Protein AF-A0A1I0A2R8-F1 (afdb_monomer_lite)

pLDDT: mean 70.9, std 21.72, range [26.8, 97.31]

Radius of gyration: 20.05 Å; chains: 1; bounding box: 55×24×48 Å

Structure (mmCIF, N/CA/C/O backbone):
data_AF-A0A1I0A2R8-F1
#
_entry.id   AF-A0A1I0A2R8-F1
#
loop_
_atom_site.group_PDB
_atom_site.id
_atom_site.type_symbol
_atom_site.label_atom_id
_atom_site.label_alt_id
_atom_site.label_comp_id
_atom_site.label_asym_id
_atom_site.label_entity_id
_atom_site.label_seq_id
_atom_site.pdbx_PDB_ins_code
_atom_site.Cartn_x
_atom_site.Cartn_y
_atom_site.Cartn_z
_atom_site.occupancy
_atom_site.B_iso_or_equiv
_atom_site.auth_seq_id
_atom_site.auth_comp_id
_atom_site.auth_asym_id
_atom_site.auth_atom_id
_atom_site.pdbx_PDB_model_num
ATOM 1 N N . MET A 1 1 ? 25.900 6.651 10.071 1.00 37.53 1 MET A N 1
ATOM 2 C CA . MET A 1 1 ? 26.468 6.496 8.715 1.00 37.53 1 MET A CA 1
ATOM 3 C C . MET A 1 1 ? 25.440 5.752 7.884 1.00 37.53 1 MET A C 1
ATOM 5 O O . MET A 1 1 ? 25.282 4.560 8.088 1.00 37.53 1 MET A O 1
ATOM 9 N N . PHE A 1 2 ? 24.683 6.444 7.036 1.00 45.44 2 PHE A N 1
ATOM 10 C CA . PHE A 1 2 ? 23.745 5.815 6.102 1.00 45.44 2 PHE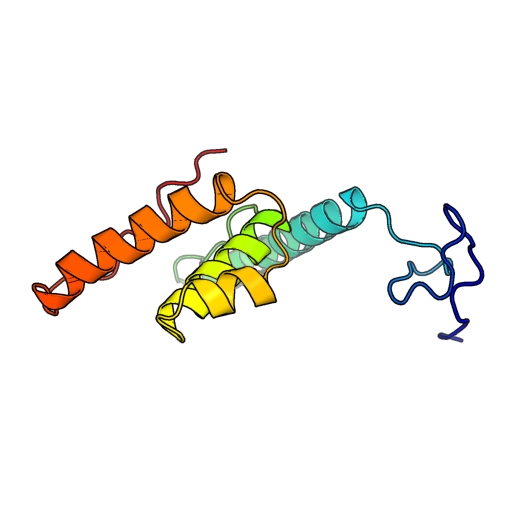 A CA 1
ATOM 11 C C . PHE A 1 2 ? 24.201 6.190 4.694 1.00 45.44 2 PHE A C 1
ATOM 13 O O . PHE A 1 2 ? 24.382 7.378 4.440 1.00 45.44 2 PHE A O 1
ATOM 20 N N . GLY A 1 3 ? 24.415 5.214 3.809 1.00 48.75 3 GLY A N 1
ATOM 21 C CA . GLY A 1 3 ? 24.663 5.496 2.389 1.00 48.75 3 GLY A CA 1
ATOM 22 C C . GLY A 1 3 ? 25.872 4.808 1.759 1.00 48.75 3 GLY A C 1
ATOM 23 O O . GLY A 1 3 ? 26.606 5.454 1.020 1.00 48.75 3 GLY A O 1
ATOM 24 N N . GLY A 1 4 ? 26.085 3.515 2.017 1.00 59.75 4 GLY A N 1
ATOM 25 C CA . GLY A 1 4 ? 26.832 2.690 1.063 1.00 59.75 4 GLY A CA 1
ATOM 26 C C . GLY A 1 4 ? 25.915 2.324 -0.107 1.00 59.75 4 GLY A C 1
ATOM 27 O O . GLY A 1 4 ? 24.750 1.990 0.108 1.00 59.75 4 GLY A O 1
ATOM 28 N N . LEU A 1 5 ? 26.401 2.415 -1.346 1.00 64.94 5 LEU A N 1
ATOM 29 C CA . LEU A 1 5 ? 25.707 1.807 -2.484 1.00 64.94 5 LEU A CA 1
ATOM 30 C C . LEU A 1 5 ? 25.675 0.284 -2.285 1.00 64.94 5 LEU A C 1
ATOM 32 O O . LEU A 1 5 ? 26.593 -0.286 -1.704 1.00 64.94 5 LEU A O 1
ATOM 36 N N . ASN A 1 6 ? 24.613 -0.377 -2.745 1.00 74.75 6 ASN A N 1
ATOM 37 C CA . ASN A 1 6 ? 24.512 -1.827 -2.648 1.00 74.75 6 ASN A CA 1
ATOM 38 C C . ASN A 1 6 ? 25.568 -2.445 -3.568 1.00 74.75 6 ASN A C 1
ATOM 40 O O . ASN A 1 6 ? 25.503 -2.275 -4.786 1.00 74.75 6 ASN A O 1
ATOM 44 N N . GLU A 1 7 ? 26.518 -3.170 -2.985 1.00 80.69 7 GLU A N 1
ATOM 45 C CA . GLU A 1 7 ? 27.594 -3.849 -3.718 1.00 80.69 7 GLU A CA 1
ATOM 46 C C . GLU A 1 7 ? 27.200 -5.263 -4.175 1.00 80.69 7 GLU A C 1
ATOM 48 O O . GLU A 1 7 ? 28.009 -5.974 -4.770 1.00 80.69 7 GLU A O 1
ATOM 53 N N . GLN A 1 8 ? 25.970 -5.713 -3.893 1.00 84.88 8 GLN A N 1
ATOM 54 C CA . GLN A 1 8 ? 25.555 -7.062 -4.258 1.00 84.88 8 GLN A CA 1
ATOM 55 C C . GLN A 1 8 ? 25.364 -7.172 -5.769 1.00 84.88 8 GLN A C 1
ATOM 57 O O . GLN A 1 8 ? 24.762 -6.312 -6.414 1.00 84.88 8 GLN A O 1
ATOM 62 N N . ILE A 1 9 ? 25.845 -8.291 -6.305 1.00 85.19 9 ILE A N 1
ATOM 63 C CA . ILE A 1 9 ? 25.583 -8.720 -7.671 1.00 85.19 9 ILE A CA 1
ATOM 64 C C . ILE A 1 9 ? 24.661 -9.931 -7.582 1.00 85.19 9 ILE A C 1
ATOM 66 O O . ILE A 1 9 ? 25.039 -10.957 -7.016 1.00 85.19 9 ILE A O 1
ATOM 70 N N . ILE A 1 10 ? 23.447 -9.805 -8.108 1.00 84.19 10 ILE A N 1
ATOM 71 C CA . ILE A 1 10 ? 22.451 -10.881 -8.145 1.00 84.19 10 ILE A CA 1
ATOM 72 C C . ILE A 1 10 ? 22.095 -11.094 -9.611 1.00 84.19 10 ILE A C 1
ATOM 74 O O . ILE A 1 10 ? 21.686 -10.150 -10.282 1.00 84.19 10 ILE A O 1
ATOM 78 N N . ASP A 1 11 ? 22.309 -12.305 -10.124 1.00 84.75 11 ASP A N 1
ATOM 79 C CA . ASP A 1 11 ? 22.061 -12.669 -11.529 1.00 84.75 11 ASP A CA 1
ATOM 80 C C . ASP A 1 11 ? 22.717 -11.715 -12.550 1.00 84.75 11 ASP A C 1
ATOM 82 O O . ASP A 1 11 ? 22.161 -11.407 -13.602 1.00 84.75 11 ASP A O 1
ATOM 86 N N . GLY A 1 12 ? 23.910 -11.202 -12.226 1.00 86.69 12 GLY A N 1
ATOM 87 C CA . GLY A 1 12 ? 24.647 -10.249 -13.065 1.00 86.69 12 GLY A CA 1
ATOM 88 C C . GLY A 1 12 ? 24.142 -8.801 -13.002 1.00 86.69 12 GLY A C 1
ATOM 89 O O . GLY A 1 12 ? 24.722 -7.936 -13.655 1.00 86.69 12 GLY A O 1
ATOM 90 N N . MET A 1 13 ? 23.107 -8.512 -12.207 1.00 85.31 13 MET A N 1
ATOM 91 C CA . MET A 1 13 ? 22.610 -7.158 -11.949 1.00 85.31 13 MET A CA 1
ATOM 92 C C . MET A 1 13 ? 23.247 -6.575 -10.683 1.00 85.31 13 MET A C 1
ATOM 94 O O . MET A 1 13 ? 23.387 -7.274 -9.680 1.00 85.31 13 MET A O 1
ATOM 98 N N . SER A 1 14 ? 23.615 -5.293 -10.725 1.00 88.06 14 SER A N 1
ATOM 99 C CA . SER A 1 14 ? 24.218 -4.533 -9.621 1.00 88.06 14 SER A CA 1
ATOM 100 C C . SER A 1 14 ? 23.603 -3.132 -9.519 1.00 88.06 14 SER A C 1
ATOM 102 O O . SER A 1 14 ? 22.833 -2.718 -10.388 1.00 88.06 14 SER A O 1
ATOM 104 N N . GLY A 1 15 ? 23.918 -2.391 -8.451 1.00 84.62 15 GLY A N 1
ATOM 105 C CA . GLY A 1 15 ? 23.412 -1.024 -8.264 1.00 84.62 15 GLY A CA 1
ATOM 106 C C . GLY A 1 15 ? 21.971 -0.967 -7.751 1.00 84.62 15 GLY A C 1
ATOM 107 O O . GLY A 1 15 ? 21.207 -0.074 -8.120 1.00 84.62 15 GLY A O 1
ATOM 108 N N . PHE A 1 16 ? 21.577 -1.924 -6.906 1.00 86.19 16 PHE A N 1
ATOM 109 C CA . PHE A 1 16 ? 20.235 -1.967 -6.332 1.00 86.19 16 PHE A CA 1
ATOM 110 C C . PHE A 1 16 ? 19.938 -0.719 -5.484 1.00 86.19 16 PHE A C 1
ATOM 112 O O . PHE A 1 16 ? 20.671 -0.378 -4.552 1.00 86.19 16 PHE A O 1
ATOM 119 N N . VAL A 1 17 ? 18.819 -0.061 -5.801 1.00 86.44 17 VAL A N 1
ATOM 120 C CA . VAL A 1 17 ? 18.367 1.173 -5.135 1.00 86.44 17 VAL A CA 1
ATOM 121 C C . VAL A 1 17 ? 17.787 0.883 -3.750 1.00 86.44 17 VAL A C 1
A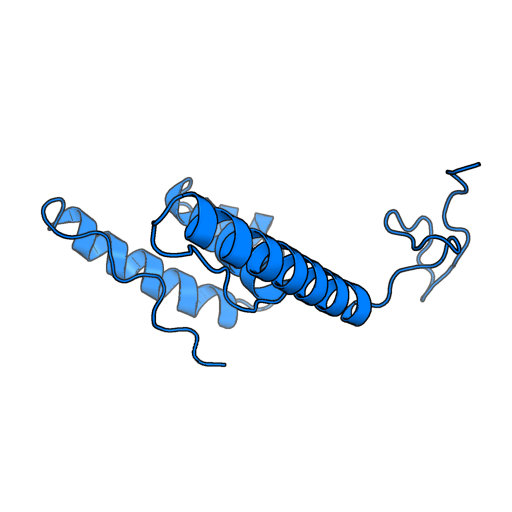TOM 123 O O . VAL A 1 17 ? 18.067 1.600 -2.793 1.00 86.44 17 VAL A O 1
ATOM 126 N N . PHE A 1 18 ? 16.979 -0.172 -3.629 1.00 85.75 18 PHE A N 1
ATOM 127 C CA . PHE A 1 18 ? 16.336 -0.534 -2.368 1.00 85.75 18 PHE A CA 1
ATOM 128 C C . PHE A 1 18 ? 17.230 -1.460 -1.550 1.00 85.75 18 PHE A C 1
ATOM 130 O O . PHE A 1 18 ? 17.677 -2.496 -2.042 1.00 85.75 18 PHE A O 1
ATOM 137 N N . GLN A 1 19 ? 17.453 -1.095 -0.288 1.00 86.50 19 GLN A N 1
ATOM 138 C CA . GLN A 1 19 ? 18.325 -1.815 0.634 1.00 86.50 19 GLN A CA 1
ATOM 139 C C . GLN A 1 19 ? 17.710 -1.862 2.034 1.00 86.50 19 GLN A C 1
ATOM 141 O O . GLN A 1 19 ? 17.022 -0.934 2.457 1.00 86.50 19 GLN A O 1
ATOM 146 N N . ASN A 1 20 ? 17.988 -2.938 2.763 1.00 84.19 20 ASN A N 1
ATOM 147 C CA . ASN A 1 20 ? 17.747 -3.022 4.199 1.00 84.19 20 ASN A CA 1
ATOM 148 C C . ASN A 1 20 ? 18.840 -2.279 4.984 1.00 84.19 20 ASN A C 1
ATOM 150 O O . ASN A 1 20 ? 19.865 -1.898 4.424 1.00 84.19 20 ASN A O 1
ATOM 154 N N . ALA A 1 21 ? 18.660 -2.149 6.303 1.00 82.69 21 ALA A N 1
ATOM 155 C CA . ALA A 1 21 ? 19.656 -1.551 7.201 1.00 82.69 21 ALA A CA 1
ATOM 156 C C . ALA A 1 21 ? 21.050 -2.207 7.096 1.00 82.69 21 ALA A C 1
ATOM 158 O O . ALA A 1 21 ? 22.058 -1.530 7.269 1.00 82.69 21 ALA A O 1
ATOM 159 N N . ASP A 1 22 ? 21.102 -3.493 6.737 1.00 83.38 22 ASP A N 1
ATOM 160 C CA . ASP A 1 22 ? 22.344 -4.249 6.530 1.00 83.38 22 ASP A CA 1
ATOM 161 C C . ASP A 1 22 ? 22.989 -4.021 5.145 1.00 83.38 22 ASP A C 1
ATOM 163 O O . ASP A 1 22 ? 23.909 -4.743 4.766 1.00 83.38 22 ASP A O 1
ATOM 167 N N . GLY A 1 23 ? 22.464 -3.097 4.331 1.00 82.50 23 GLY A N 1
ATOM 168 C CA . GLY A 1 23 ? 22.959 -2.808 2.979 1.00 82.50 23 GLY A CA 1
ATOM 169 C C . GLY A 1 23 ? 22.619 -3.872 1.928 1.00 82.50 23 GLY A C 1
ATOM 170 O O . GLY A 1 23 ? 23.139 -3.827 0.817 1.00 82.50 23 GLY A O 1
ATOM 171 N N . ARG A 1 24 ? 21.752 -4.842 2.250 1.00 84.75 24 ARG A N 1
ATOM 172 C CA . ARG A 1 24 ? 21.345 -5.943 1.353 1.00 84.75 24 ARG A CA 1
ATOM 173 C C . ARG A 1 24 ? 20.014 -5.679 0.660 1.00 84.75 24 ARG A C 1
ATOM 175 O O . ARG A 1 24 ? 19.169 -4.974 1.209 1.00 84.75 24 ARG A O 1
ATOM 182 N N . VAL A 1 25 ? 19.793 -6.317 -0.488 1.00 86.38 25 VAL A N 1
ATOM 183 C CA . VAL A 1 25 ? 18.516 -6.267 -1.208 1.00 86.38 25 VAL A CA 1
ATOM 184 C C . VAL A 1 25 ? 17.391 -6.823 -0.318 1.00 86.38 25 VAL A C 1
ATOM 186 O O . VAL A 1 25 ? 17.527 -7.919 0.238 1.00 86.38 25 VAL A O 1
ATOM 189 N N . PRO A 1 26 ? 16.282 -6.082 -0.142 1.00 84.50 26 PRO A N 1
ATOM 190 C CA . PRO A 1 26 ? 15.165 -6.521 0.676 1.00 84.50 26 PRO A CA 1
ATOM 191 C C . PRO A 1 26 ? 14.463 -7.734 0.071 1.00 84.50 26 PRO A C 1
ATOM 193 O O . PRO A 1 26 ? 14.166 -7.783 -1.121 1.00 84.50 26 PRO A O 1
ATOM 196 N N . ASN A 1 27 ? 14.109 -8.691 0.928 1.00 85.62 27 ASN A N 1
ATOM 197 C CA . ASN A 1 27 ? 13.203 -9.767 0.555 1.00 85.62 27 ASN A CA 1
ATOM 198 C C . ASN A 1 27 ? 11.777 -9.193 0.334 1.00 85.62 27 ASN A C 1
ATOM 200 O O . ASN A 1 27 ? 11.263 -8.513 1.229 1.00 85.62 27 ASN A O 1
ATOM 204 N N . PRO A 1 28 ? 11.089 -9.504 -0.784 1.00 80.44 28 PRO A N 1
ATOM 205 C CA . PRO A 1 28 ? 9.699 -9.100 -1.023 1.00 80.44 28 PRO A CA 1
ATOM 206 C C . PRO A 1 28 ? 8.721 -9.420 0.121 1.00 80.44 28 PRO A C 1
ATOM 208 O O . PRO A 1 28 ? 7.829 -8.625 0.419 1.00 80.44 28 PRO A O 1
ATOM 211 N N . GLN A 1 29 ? 8.889 -10.550 0.816 1.00 85.06 29 GLN A N 1
ATOM 212 C CA . GLN A 1 29 ? 8.042 -10.903 1.962 1.00 85.06 29 GLN A CA 1
ATOM 213 C C . GLN A 1 29 ? 8.225 -9.943 3.144 1.00 85.06 29 GLN A C 1
ATOM 215 O O . GLN A 1 29 ? 7.287 -9.727 3.914 1.00 85.06 29 GLN A O 1
ATOM 220 N N . THR A 1 30 ? 9.405 -9.331 3.279 1.00 87.69 30 THR A N 1
ATOM 221 C CA . THR A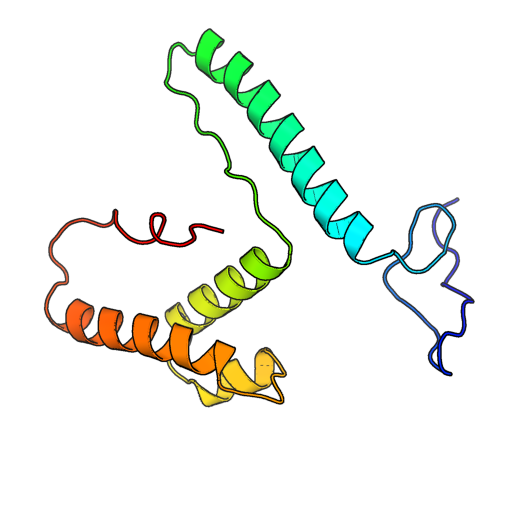 1 30 ? 9.660 -8.300 4.291 1.00 87.69 30 THR A CA 1
ATOM 222 C C . THR A 1 30 ? 8.808 -7.066 4.034 1.00 87.69 30 THR A C 1
ATOM 224 O O . THR A 1 30 ? 8.266 -6.515 4.984 1.00 87.69 30 THR A O 1
ATOM 227 N N . VAL A 1 31 ? 8.596 -6.681 2.772 1.00 87.00 31 VAL A N 1
ATOM 228 C CA . VAL A 1 31 ? 7.747 -5.531 2.421 1.00 87.00 31 VAL A CA 1
ATOM 229 C C . VAL A 1 31 ? 6.309 -5.754 2.891 1.00 87.00 31 VAL A C 1
ATOM 231 O O . VAL A 1 31 ? 5.764 -4.921 3.609 1.00 87.00 31 VAL A O 1
ATOM 234 N N . ASN A 1 32 ? 5.715 -6.910 2.581 1.00 89.19 32 ASN A N 1
ATOM 235 C CA . ASN A 1 32 ? 4.348 -7.225 3.017 1.00 89.19 32 ASN A CA 1
ATOM 236 C C . ASN A 1 32 ? 4.228 -7.333 4.545 1.00 89.19 32 ASN A C 1
ATOM 238 O O . ASN A 1 32 ? 3.239 -6.890 5.125 1.00 89.19 32 ASN A O 1
ATOM 242 N N . ARG A 1 33 ? 5.251 -7.870 5.218 1.00 90.81 33 ARG A N 1
ATOM 243 C CA . ARG A 1 33 ? 5.296 -7.906 6.687 1.00 90.81 33 ARG A CA 1
ATOM 244 C C . ARG A 1 33 ? 5.350 -6.501 7.285 1.00 90.81 33 ARG A C 1
ATOM 246 O O . ARG A 1 33 ? 4.692 -6.250 8.289 1.00 90.81 33 ARG A O 1
ATOM 253 N N . THR A 1 34 ? 6.121 -5.601 6.682 1.00 91.88 34 THR A N 1
ATOM 254 C CA . THR A 1 34 ? 6.198 -4.200 7.104 1.00 91.88 34 THR A CA 1
ATOM 255 C C . THR A 1 34 ? 4.863 -3.491 6.900 1.00 91.88 34 THR A C 1
ATOM 257 O O . THR A 1 34 ? 4.408 -2.833 7.827 1.00 91.88 34 THR A O 1
ATOM 260 N N . ILE A 1 35 ? 4.191 -3.687 5.758 1.00 92.06 35 ILE A N 1
ATOM 261 C CA . ILE A 1 35 ? 2.839 -3.147 5.517 1.00 92.06 35 ILE A CA 1
ATOM 262 C C . ILE A 1 35 ? 1.876 -3.610 6.614 1.00 92.06 35 ILE A C 1
ATOM 264 O O . ILE A 1 35 ? 1.219 -2.782 7.236 1.00 92.06 35 ILE A O 1
ATOM 268 N N . LYS A 1 36 ? 1.850 -4.915 6.912 1.00 93.00 36 LYS A N 1
ATOM 269 C CA . LYS A 1 36 ? 0.997 -5.466 7.972 1.00 93.00 36 LYS A CA 1
ATOM 270 C C . LYS A 1 36 ? 1.272 -4.819 9.333 1.00 93.00 36 LYS A C 1
ATOM 272 O O . LYS A 1 36 ? 0.336 -4.414 10.007 1.00 93.00 36 LYS A O 1
ATOM 277 N N . ARG A 1 37 ? 2.547 -4.665 9.705 1.00 95.12 37 ARG A N 1
ATOM 278 C CA . ARG A 1 37 ? 2.934 -3.994 10.959 1.00 95.12 37 ARG A CA 1
ATOM 279 C C . ARG A 1 37 ? 2.456 -2.546 11.012 1.00 95.12 37 ARG A C 1
ATOM 281 O O . ARG A 1 37 ? 1.949 -2.127 12.039 1.00 95.12 37 ARG A O 1
ATOM 288 N N . ILE A 1 38 ? 2.593 -1.799 9.915 1.00 95.38 38 ILE A N 1
ATOM 289 C CA . ILE A 1 38 ? 2.121 -0.409 9.832 1.00 95.38 38 ILE A CA 1
ATOM 290 C C . ILE A 1 38 ? 0.605 -0.345 10.049 1.00 95.38 38 ILE A C 1
ATOM 292 O O . ILE A 1 38 ? 0.143 0.477 10.835 1.00 95.38 38 ILE A O 1
ATOM 296 N N . VAL A 1 39 ? -0.154 -1.233 9.398 1.00 95.44 39 VAL A N 1
ATOM 297 C CA . VAL A 1 39 ? -1.615 -1.320 9.559 1.00 95.44 39 VAL A CA 1
ATOM 298 C C . VAL A 1 39 ? -1.994 -1.657 11.002 1.00 95.44 39 VAL A C 1
ATOM 300 O O . VAL A 1 39 ? -2.859 -1.006 11.576 1.00 95.44 39 VAL A O 1
ATOM 303 N N . GLU A 1 40 ? -1.327 -2.634 11.617 1.00 96.06 40 GLU A N 1
ATOM 304 C CA . GLU A 1 40 ? -1.563 -3.017 13.015 1.00 96.06 40 GLU A CA 1
ATOM 305 C C . GLU A 1 40 ? -1.275 -1.865 13.987 1.00 96.06 40 GLU A C 1
ATOM 307 O O . GLU A 1 40 ? -2.082 -1.605 14.883 1.00 96.06 40 GLU A O 1
ATOM 312 N N . THR A 1 41 ? -0.156 -1.156 13.805 1.00 97.00 41 THR A N 1
ATOM 313 C CA . THR A 1 41 ? 0.202 0.012 14.621 1.00 97.00 41 THR A CA 1
ATOM 314 C C . THR A 1 41 ? -0.830 1.123 14.470 1.00 97.00 41 THR A C 1
ATOM 316 O O . THR A 1 41 ? -1.366 1.577 15.478 1.00 97.00 41 THR A O 1
ATOM 319 N N . TYR A 1 42 ? -1.173 1.496 13.234 1.00 97.06 42 TYR A N 1
ATOM 320 C CA . TYR A 1 42 ? -2.184 2.519 12.970 1.00 97.06 42 TYR A CA 1
ATOM 321 C C . TYR A 1 42 ? -3.531 2.155 13.602 1.00 97.06 42 TYR A C 1
ATOM 323 O O . TYR A 1 42 ? -4.089 2.946 14.354 1.00 97.06 42 TYR A O 1
ATOM 331 N N . ASN A 1 43 ? -4.024 0.936 13.369 1.00 97.31 43 ASN A N 1
ATOM 332 C CA . ASN A 1 43 ? -5.311 0.491 13.905 1.00 97.31 43 ASN A CA 1
ATOM 333 C C . ASN A 1 43 ? -5.324 0.491 15.438 1.00 97.31 43 ASN A C 1
ATOM 335 O O . ASN A 1 43 ? -6.338 0.821 16.047 1.00 97.31 43 ASN A O 1
ATOM 339 N N . SER A 1 44 ? -4.204 0.135 16.071 1.00 96.56 44 SER A N 1
ATOM 340 C CA . SER A 1 44 ? -4.088 0.151 17.533 1.00 96.56 44 SER A CA 1
ATOM 341 C C . SER A 1 44 ? -4.158 1.574 18.092 1.00 96.56 44 SER A C 1
ATOM 343 O O . SER A 1 44 ? -4.839 1.812 19.088 1.00 96.56 44 SER A O 1
ATOM 345 N N . GLU A 1 45 ? -3.479 2.526 17.450 1.00 96.69 45 GLU A N 1
ATOM 346 C CA . GLU A 1 45 ? -3.528 3.943 17.823 1.00 96.69 45 GLU A CA 1
ATOM 347 C C . GLU A 1 45 ? -4.913 4.548 17.571 1.00 96.69 45 GLU A C 1
ATOM 349 O O . GLU A 1 45 ? -5.447 5.267 18.416 1.00 96.69 45 GLU A O 1
ATOM 354 N N . GLU A 1 46 ? -5.526 4.200 16.445 1.00 96.94 46 GLU A N 1
ATOM 355 C CA . GLU A 1 46 ? -6.842 4.673 16.040 1.00 96.94 46 GLU A CA 1
ATOM 356 C C . GLU A 1 46 ? -7.942 4.231 17.010 1.00 96.94 46 GLU A C 1
ATOM 358 O O . GLU A 1 46 ? -8.783 5.041 17.396 1.00 96.94 46 GLU A O 1
ATOM 363 N N . LEU A 1 47 ? -7.897 2.988 17.501 1.00 96.31 47 LEU A N 1
ATOM 364 C CA . LEU A 1 47 ? -8.819 2.518 18.541 1.00 96.31 47 LEU A CA 1
ATOM 365 C C . LEU A 1 47 ? -8.737 3.371 19.814 1.00 96.31 47 LEU A C 1
ATOM 367 O O . LEU A 1 47 ? -9.762 3.689 20.420 1.00 96.31 47 LEU A O 1
ATOM 371 N N . LEU A 1 48 ? -7.526 3.763 20.222 1.00 96.56 48 LEU A N 1
ATOM 372 C CA . LEU A 1 48 ? -7.326 4.610 21.398 1.00 96.56 48 LEU A CA 1
ATOM 373 C C . LEU A 1 48 ? -7.811 6.043 21.156 1.00 96.56 48 LEU A C 1
ATOM 375 O O . LEU A 1 48 ? -8.395 6.648 22.058 1.00 96.56 48 LEU A O 1
ATOM 379 N N . ASN A 1 49 ? -7.570 6.596 19.968 1.00 96.56 49 ASN A N 1
ATOM 380 C CA . ASN A 1 49 ? -7.962 7.962 19.625 1.00 96.56 49 ASN A CA 1
ATOM 381 C C . ASN A 1 49 ? -9.480 8.087 19.460 1.00 96.56 49 ASN A C 1
ATOM 383 O O . ASN A 1 49 ? -10.089 8.952 20.087 1.00 96.56 49 ASN A O 1
ATOM 387 N N . ALA A 1 50 ? -10.109 7.165 18.732 1.00 96.62 50 ALA A N 1
ATOM 388 C CA . ALA A 1 50 ? -11.555 7.126 18.549 1.00 96.62 50 ALA A CA 1
ATOM 389 C C . ALA A 1 50 ? -12.301 6.999 19.889 1.00 96.62 50 ALA A C 1
ATOM 391 O O . ALA A 1 50 ? -13.276 7.714 20.129 1.00 96.62 50 ALA A O 1
ATOM 392 N N . ALA A 1 51 ? -11.787 6.179 20.815 1.00 95.75 51 ALA A N 1
ATOM 393 C CA . ALA A 1 51 ? -12.341 6.057 22.163 1.00 95.75 51 ALA A CA 1
ATOM 394 C C . ALA A 1 51 ? -12.249 7.367 22.969 1.00 95.75 51 ALA A C 1
ATOM 396 O O . ALA A 1 51 ? -13.202 7.732 23.660 1.00 95.75 51 ALA A O 1
ATOM 397 N N . LYS A 1 52 ? -11.129 8.099 22.872 1.00 96.88 52 LYS A N 1
ATOM 398 C CA . LYS A 1 52 ? -10.966 9.418 23.517 1.00 96.88 52 LYS A CA 1
ATOM 399 C C . LYS A 1 52 ? -11.910 10.463 22.923 1.00 96.88 52 LYS A C 1
ATOM 401 O O . LYS A 1 52 ? -12.473 11.270 23.659 1.00 96.88 52 LYS A O 1
ATOM 406 N N . GLU A 1 53 ? -12.086 10.432 21.608 1.00 97.00 53 GLU A N 1
ATOM 407 C CA . GLU A 1 53 ? -12.915 11.367 20.843 1.00 97.00 53 GLU A CA 1
ATOM 408 C C . GLU A 1 53 ? -14.405 10.989 20.833 1.00 97.00 53 GLU A C 1
ATOM 410 O O . GLU A 1 53 ? -15.229 11.770 20.364 1.00 97.00 53 GLU A O 1
ATOM 415 N N . LYS A 1 54 ? -14.768 9.824 21.391 1.00 96.44 54 LYS A N 1
ATOM 416 C CA . LYS A 1 54 ? -16.133 9.267 21.399 1.00 96.44 54 LYS A CA 1
ATOM 417 C C . LYS A 1 54 ? -16.739 9.154 19.996 1.00 96.44 54 LYS A C 1
ATOM 419 O O . LYS A 1 54 ? -17.928 9.410 19.808 1.00 96.44 54 LYS A O 1
ATOM 424 N N . ARG A 1 55 ? -15.916 8.767 19.025 1.00 96.94 55 ARG A N 1
ATOM 425 C CA . ARG A 1 55 ? -16.332 8.476 17.650 1.00 96.94 55 ARG A CA 1
ATOM 426 C C . ARG A 1 55 ? -16.079 7.013 17.318 1.00 96.94 55 ARG A C 1
ATOM 428 O O . ARG A 1 55 ? -15.345 6.327 18.030 1.00 96.94 55 ARG A O 1
ATOM 435 N N . ASP A 1 56 ? -16.644 6.568 16.207 1.00 95.25 56 ASP A N 1
ATOM 436 C CA . ASP A 1 56 ? -16.332 5.252 15.664 1.00 95.25 56 ASP A CA 1
ATOM 437 C C . ASP A 1 56 ? -14.904 5.239 15.078 1.00 95.25 56 ASP A C 1
ATOM 439 O O . ASP A 1 56 ? -14.477 6.237 14.480 1.00 95.25 56 ASP A O 1
ATOM 443 N N . PRO A 1 57 ? -14.140 4.145 15.270 1.00 95.00 57 PRO A N 1
ATOM 444 C CA . PRO A 1 57 ? -12.784 4.019 14.749 1.00 95.00 57 PRO A CA 1
ATOM 445 C C . PRO A 1 57 ? -12.782 3.740 13.244 1.00 95.00 57 PRO A C 1
ATOM 447 O O . PRO A 1 57 ? -13.530 2.891 12.754 1.00 95.00 57 PRO A O 1
ATOM 450 N N . GLU A 1 58 ? -11.878 4.394 12.520 1.00 94.69 58 GLU A N 1
ATOM 451 C CA . GLU A 1 58 ? -11.664 4.169 11.093 1.00 94.69 58 GLU A CA 1
ATOM 452 C C . GLU A 1 58 ? -10.473 3.229 10.879 1.00 94.69 58 GLU A C 1
ATOM 454 O O . GLU A 1 58 ? -9.319 3.638 10.783 1.00 94.69 58 GLU A O 1
ATOM 459 N N . LEU A 1 59 ? -10.751 1.926 10.838 1.00 93.50 59 LEU A N 1
ATOM 460 C CA . LEU A 1 59 ? -9.707 0.909 10.737 1.00 93.50 59 LEU A CA 1
ATOM 461 C C . LEU A 1 59 ? -9.301 0.644 9.287 1.00 93.50 59 LEU A C 1
ATOM 463 O O . LEU A 1 59 ? -10.139 0.469 8.401 1.00 93.50 59 LEU A O 1
ATOM 467 N N . ILE A 1 60 ? -7.998 0.498 9.071 1.00 92.81 60 ILE A N 1
ATOM 468 C CA . ILE A 1 60 ? -7.438 0.081 7.791 1.00 92.81 60 ILE A CA 1
ATOM 469 C C . ILE A 1 60 ? -7.465 -1.456 7.720 1.00 92.81 60 ILE A C 1
ATOM 471 O O . ILE A 1 60 ? -6.924 -2.123 8.609 1.00 92.81 60 ILE A O 1
ATOM 475 N N . PRO A 1 61 ? -8.068 -2.060 6.679 1.00 90.88 61 PRO A N 1
ATOM 476 C CA . PRO A 1 61 ? -8.035 -3.506 6.497 1.00 90.88 61 PRO A CA 1
ATOM 477 C C . PRO A 1 61 ? -6.620 -3.985 6.155 1.00 90.88 61 PRO A C 1
ATOM 479 O O . PRO A 1 61 ? -5.786 -3.231 5.661 1.00 90.88 61 PRO A O 1
ATOM 482 N N . ASN A 1 62 ? -6.343 -5.270 6.365 1.00 88.25 62 ASN A N 1
ATOM 483 C CA . ASN A 1 62 ? -5.071 -5.844 5.931 1.00 88.25 62 ASN A CA 1
ATOM 484 C C . ASN A 1 62 ? -4.972 -5.840 4.400 1.00 88.25 62 ASN A C 1
ATOM 486 O O . ASN A 1 62 ? -5.895 -6.268 3.713 1.00 88.25 62 ASN A O 1
ATOM 490 N N . PHE A 1 63 ? -3.827 -5.409 3.871 1.00 87.25 63 PHE A N 1
ATOM 491 C CA . PHE A 1 63 ? -3.544 -5.433 2.438 1.00 87.25 63 PHE A CA 1
ATOM 492 C C . PHE A 1 63 ? -2.062 -5.721 2.162 1.00 87.25 63 PHE A C 1
ATOM 494 O O . PHE A 1 63 ? -1.218 -5.701 3.059 1.00 87.25 63 PHE A O 1
ATOM 501 N N . SER A 1 64 ? -1.744 -6.009 0.899 1.00 85.31 64 SER A N 1
ATOM 502 C CA . SER A 1 64 ? -0.384 -6.293 0.429 1.00 85.31 64 SER A CA 1
ATOM 503 C C . SER A 1 64 ? 0.081 -5.273 -0.612 1.00 85.31 64 SER A C 1
ATOM 505 O O . SER A 1 64 ? -0.703 -4.472 -1.124 1.00 85.31 64 SER A O 1
ATOM 507 N N . CYS A 1 65 ? 1.357 -5.336 -0.997 1.00 82.88 65 CYS A N 1
ATOM 508 C CA . CYS A 1 65 ? 1.902 -4.496 -2.065 1.00 82.88 65 CYS A CA 1
ATOM 509 C C . CYS A 1 65 ? 1.160 -4.651 -3.408 1.00 82.88 65 CYS A C 1
ATOM 511 O O . CYS A 1 65 ? 1.131 -3.713 -4.206 1.00 82.88 65 CYS A O 1
ATOM 513 N N . HIS A 1 66 ? 0.516 -5.798 -3.652 1.00 82.19 66 HIS A N 1
ATOM 514 C CA . HIS A 1 66 ? -0.291 -6.017 -4.853 1.00 82.19 66 HIS A CA 1
ATOM 515 C C . HIS A 1 66 ? -1.532 -5.122 -4.879 1.00 82.19 66 HIS A C 1
ATOM 517 O O . HIS A 1 66 ? -1.850 -4.562 -5.925 1.00 82.19 66 HIS A O 1
ATOM 523 N N . VAL A 1 67 ? -2.179 -4.909 -3.729 1.00 81.56 67 VAL A N 1
ATOM 524 C CA . VAL A 1 67 ? -3.343 -4.017 -3.622 1.00 81.56 67 VAL A CA 1
ATOM 525 C C . VAL A 1 67 ? -2.949 -2.583 -3.970 1.00 81.56 67 VAL A C 1
ATOM 527 O O . VAL A 1 67 ? -3.646 -1.928 -4.734 1.00 81.56 67 VAL A O 1
ATOM 530 N N . LEU A 1 68 ? -1.775 -2.123 -3.521 1.00 82.56 68 LEU A N 1
ATOM 531 C CA . LEU A 1 68 ? -1.256 -0.799 -3.886 1.00 82.56 68 LEU A CA 1
ATOM 532 C C . LEU A 1 68 ? -1.069 -0.646 -5.401 1.00 82.56 68 LEU A C 1
ATOM 534 O O . LEU A 1 68 ? -1.391 0.401 -5.966 1.00 82.56 68 LEU A O 1
ATOM 538 N N . ARG A 1 69 ? -0.587 -1.698 -6.076 1.00 80.25 69 ARG A N 1
ATOM 539 C CA . ARG A 1 69 ? -0.456 -1.712 -7.540 1.00 80.25 69 ARG A CA 1
ATOM 540 C C . ARG A 1 69 ? -1.818 -1.614 -8.231 1.00 80.25 69 ARG A C 1
ATOM 542 O O . ARG A 1 69 ? -1.922 -0.902 -9.228 1.00 80.25 69 ARG A O 1
ATOM 549 N N . HIS A 1 70 ? -2.839 -2.294 -7.712 1.00 76.19 70 HIS A N 1
ATOM 550 C CA . HIS A 1 70 ? -4.204 -2.195 -8.234 1.00 76.19 70 HIS A CA 1
ATOM 551 C C . HIS A 1 70 ? -4.790 -0.801 -8.022 1.00 76.19 70 HIS A C 1
ATOM 553 O O . HIS A 1 70 ? -5.261 -0.202 -8.983 1.00 76.19 70 HIS A O 1
ATOM 559 N N . THR A 1 71 ? -4.651 -0.223 -6.827 1.00 78.56 71 THR A N 1
ATOM 560 C CA . THR A 1 71 ? -5.089 1.153 -6.553 1.00 78.56 71 THR A CA 1
ATOM 561 C C . THR A 1 71 ? -4.433 2.149 -7.508 1.00 78.56 71 THR A C 1
ATOM 563 O O . THR A 1 71 ? -5.115 3.006 -8.065 1.00 78.56 71 THR A O 1
ATOM 566 N N . PHE A 1 72 ? -3.125 2.023 -7.760 1.00 79.06 72 PHE A N 1
ATOM 567 C CA . PHE A 1 72 ? -2.433 2.862 -8.741 1.00 79.06 72 PHE A CA 1
ATOM 568 C C . PHE A 1 72 ? -3.023 2.713 -10.151 1.00 79.06 72 PHE A C 1
ATOM 570 O O . PHE A 1 72 ? -3.265 3.717 -10.818 1.00 79.06 72 PHE A O 1
ATOM 577 N N . ALA A 1 73 ? -3.292 1.480 -10.587 1.00 71.44 73 ALA A N 1
ATOM 578 C CA . ALA A 1 73 ? -3.904 1.205 -11.884 1.00 71.44 73 ALA A CA 1
ATOM 579 C C . ALA A 1 73 ? -5.279 1.869 -12.012 1.00 71.44 73 ALA A C 1
ATOM 581 O O . ALA A 1 73 ? -5.513 2.609 -12.966 1.00 71.44 73 ALA A O 1
ATOM 582 N N . THR A 1 74 ? -6.157 1.668 -11.027 1.00 72.06 74 THR A N 1
ATOM 583 C CA . THR A 1 74 ? -7.510 2.238 -11.005 1.00 72.06 74 THR A CA 1
ATOM 584 C C . THR A 1 74 ? -7.464 3.764 -11.044 1.00 72.06 74 THR A C 1
ATOM 586 O O . THR A 1 74 ? -8.105 4.372 -11.898 1.00 72.06 74 THR A O 1
ATOM 589 N N . ARG A 1 75 ? -6.627 4.402 -10.213 1.00 76.06 75 ARG A N 1
ATOM 590 C CA . ARG A 1 75 ? -6.455 5.868 -10.228 1.00 76.06 75 ARG A CA 1
ATOM 591 C C . ARG A 1 75 ? -5.919 6.380 -11.563 1.00 76.06 75 ARG A C 1
ATOM 593 O O . ARG A 1 75 ? -6.336 7.435 -12.040 1.00 76.06 75 ARG A O 1
ATOM 600 N N . LEU A 1 76 ? -5.009 5.637 -12.189 1.00 72.38 76 LEU A N 1
ATOM 601 C CA . LEU A 1 76 ? -4.478 5.998 -13.498 1.00 72.38 76 LEU A CA 1
ATOM 602 C C . LEU A 1 76 ? -5.543 5.867 -14.602 1.00 72.38 76 LEU A C 1
ATOM 604 O O . LEU A 1 76 ? -5.570 6.712 -15.495 1.00 72.38 76 LEU A O 1
ATOM 608 N N . CYS A 1 77 ? -6.449 4.885 -14.512 1.00 66.44 77 CYS A N 1
ATOM 609 C CA . CYS A 1 77 ? -7.616 4.756 -15.399 1.00 66.44 77 CYS A CA 1
ATOM 610 C C . CYS A 1 77 ? -8.590 5.917 -15.250 1.00 66.44 77 CYS A C 1
ATOM 612 O O . CYS A 1 77 ? -9.047 6.475 -16.248 1.00 66.44 77 CYS A O 1
ATOM 614 N N . GLU A 1 78 ? -8.891 6.288 -14.005 1.00 68.31 78 GLU A N 1
ATOM 615 C CA . GLU A 1 78 ? -9.763 7.419 -13.692 1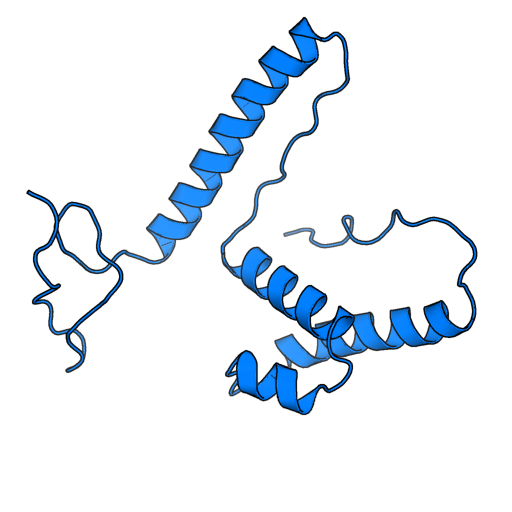.00 68.31 78 GLU A CA 1
ATOM 616 C C . GLU A 1 78 ? -9.214 8.719 -14.291 1.00 68.31 78 GLU A C 1
ATOM 618 O O . GLU A 1 78 ? -9.961 9.483 -14.903 1.00 68.31 78 GLU A O 1
ATOM 623 N N . ALA A 1 79 ? -7.902 8.950 -14.167 1.00 72.81 79 ALA A N 1
ATOM 624 C CA . ALA A 1 79 ? -7.251 10.167 -14.644 1.00 72.81 79 ALA A CA 1
ATOM 625 C C . ALA A 1 79 ? -6.996 10.182 -16.162 1.00 72.81 79 ALA A C 1
ATOM 627 O O . ALA A 1 79 ? -7.063 11.236 -16.796 1.00 72.81 79 ALA A O 1
ATOM 628 N N . LYS A 1 80 ? -6.661 9.034 -16.765 1.00 63.88 80 LYS A N 1
ATOM 629 C CA . LYS A 1 80 ? -6.310 8.917 -18.186 1.00 63.88 80 LYS A CA 1
ATOM 630 C C . LYS A 1 80 ? -7.106 7.787 -18.826 1.00 63.88 80 LYS A C 1
ATOM 632 O O . LYS A 1 80 ? -6.761 6.623 -18.696 1.00 63.88 80 LYS A O 1
ATOM 637 N N . ARG A 1 81 ? -8.097 8.130 -19.651 1.00 61.69 81 ARG A N 1
ATOM 638 C CA . ARG A 1 81 ? -8.952 7.164 -20.374 1.00 61.69 81 ARG A CA 1
ATOM 639 C C . ARG A 1 81 ? -8.254 6.407 -21.523 1.00 61.69 81 ARG A C 1
ATOM 641 O O . ARG A 1 81 ? -8.926 5.841 -22.379 1.00 61.69 81 ARG A O 1
ATOM 648 N N . ASN A 1 82 ? -6.920 6.420 -21.604 1.00 68.19 82 ASN A N 1
ATOM 649 C CA . ASN A 1 82 ? -6.177 5.762 -22.682 1.00 68.19 82 ASN A CA 1
ATOM 650 C C . ASN A 1 82 ? -5.476 4.498 -22.177 1.00 68.19 82 ASN A C 1
ATOM 652 O O . ASN A 1 82 ? -4.358 4.552 -21.662 1.00 68.19 82 ASN A O 1
ATOM 656 N N . LEU A 1 83 ? -6.121 3.354 -22.402 1.00 64.12 83 LEU A N 1
ATOM 657 C CA . LEU A 1 83 ? -5.668 2.033 -21.959 1.00 64.12 83 LEU A CA 1
ATOM 658 C C . LEU A 1 83 ? -4.254 1.671 -22.444 1.00 64.12 83 LEU A C 1
ATOM 660 O O . LEU A 1 83 ? -3.500 1.043 -21.705 1.00 64.12 83 LEU A O 1
ATOM 664 N N . LYS A 1 84 ? -3.844 2.122 -23.638 1.00 66.00 84 LYS A N 1
ATOM 665 C CA . LYS A 1 84 ? -2.496 1.844 -24.169 1.00 66.00 84 LYS A CA 1
ATOM 666 C C . LYS A 1 84 ? -1.400 2.533 -23.354 1.00 66.00 84 LYS A C 1
ATOM 668 O O . LYS A 1 84 ? -0.335 1.958 -23.152 1.00 66.00 84 LYS A O 1
ATOM 673 N N . VAL A 1 85 ? -1.671 3.744 -22.862 1.00 68.69 85 VAL A N 1
ATOM 674 C CA . VAL A 1 85 ? -0.741 4.495 -22.001 1.00 68.69 85 VAL A CA 1
ATOM 675 C C . VAL A 1 85 ? -0.637 3.833 -20.630 1.00 68.69 85 VAL A C 1
ATOM 677 O O . VAL A 1 85 ? 0.444 3.755 -20.056 1.00 68.69 85 VAL A O 1
ATOM 680 N N . ILE A 1 86 ? -1.746 3.317 -20.106 1.00 66.25 86 ILE A N 1
ATOM 681 C CA . ILE A 1 86 ? -1.746 2.637 -18.809 1.00 66.25 86 ILE A CA 1
ATOM 682 C C . ILE A 1 86 ? -0.955 1.334 -18.888 1.00 66.25 86 ILE A C 1
ATOM 684 O O . ILE A 1 86 ? -0.086 1.089 -18.052 1.00 66.25 86 ILE A O 1
ATOM 688 N N . GLN A 1 87 ? -1.179 0.547 -19.941 1.00 66.00 87 GLN A N 1
ATOM 689 C CA . GLN A 1 87 ? -0.438 -0.686 -20.186 1.00 66.00 87 GLN A CA 1
ATOM 690 C C . GLN A 1 87 ? 1.073 -0.431 -20.299 1.00 66.00 87 GLN A C 1
ATOM 692 O O . GLN A 1 87 ? 1.861 -1.165 -19.700 1.00 66.00 87 GLN A O 1
ATOM 697 N N . SER A 1 88 ? 1.489 0.625 -21.014 1.00 70.12 88 SER A N 1
ATOM 698 C CA . SER A 1 88 ? 2.912 0.964 -21.127 1.00 70.12 88 SER A CA 1
ATOM 699 C C . SER A 1 88 ? 3.517 1.395 -19.791 1.00 70.12 88 SER A C 1
ATOM 701 O O . SER A 1 88 ? 4.655 1.047 -19.499 1.00 70.12 88 SER A O 1
ATOM 703 N N . VAL A 1 89 ? 2.763 2.129 -18.965 1.00 71.94 89 VAL A N 1
ATOM 704 C CA . VAL A 1 89 ? 3.217 2.586 -17.640 1.00 71.94 89 V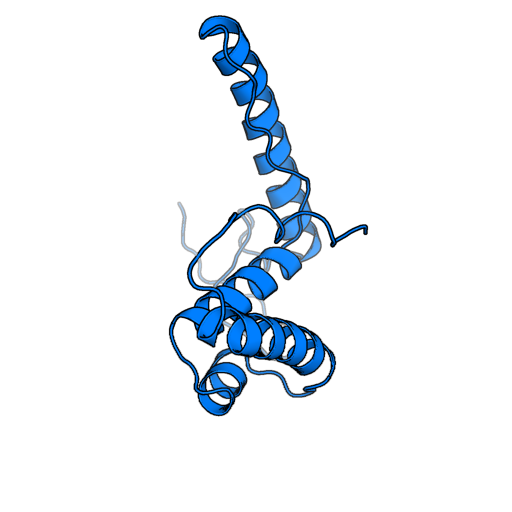AL A CA 1
ATOM 705 C C . VAL A 1 89 ? 3.314 1.427 -16.644 1.00 71.94 89 VAL A C 1
ATOM 707 O O . VAL A 1 89 ? 4.231 1.396 -15.828 1.00 71.94 89 VAL A O 1
ATOM 710 N N . MET A 1 90 ? 2.400 0.456 -16.703 1.00 70.75 90 MET A N 1
ATOM 711 C CA . MET A 1 90 ? 2.379 -0.678 -15.772 1.00 70.75 90 MET A CA 1
ATOM 712 C C . MET A 1 90 ? 3.311 -1.835 -16.153 1.00 70.75 90 MET A C 1
ATOM 714 O O . MET A 1 90 ? 3.537 -2.724 -15.321 1.00 70.75 90 MET A O 1
ATOM 718 N N . GLY A 1 91 ? 3.854 -1.831 -17.377 1.00 66.75 91 GLY A N 1
ATOM 719 C CA . GLY A 1 91 ? 4.896 -2.760 -17.823 1.00 66.75 91 GLY A CA 1
ATOM 720 C C . GLY A 1 91 ? 4.457 -4.227 -17.893 1.00 66.75 91 GLY A C 1
ATOM 721 O O . GLY A 1 91 ? 5.280 -5.130 -17.741 1.00 66.75 91 GLY A O 1
ATOM 722 N N . HIS A 1 92 ? 3.161 -4.497 -18.064 1.00 65.25 92 HIS A N 1
ATOM 723 C CA . HIS A 1 92 ? 2.635 -5.862 -18.098 1.00 65.25 92 HIS A CA 1
ATOM 724 C C . HIS A 1 92 ? 2.939 -6.553 -19.434 1.00 65.25 92 HIS A C 1
ATOM 726 O O . HIS A 1 92 ? 2.479 -6.117 -20.487 1.00 65.25 92 HIS A O 1
ATOM 732 N N . ARG A 1 93 ? 3.681 -7.670 -19.383 1.00 48.34 93 ARG A N 1
ATOM 733 C CA . ARG A 1 93 ? 3.887 -8.575 -20.533 1.00 48.34 93 ARG A CA 1
ATOM 734 C C . ARG A 1 93 ? 2.663 -9.458 -20.804 1.00 48.34 93 ARG A C 1
ATOM 736 O O . ARG A 1 93 ? 2.476 -9.881 -21.937 1.00 48.34 93 ARG A O 1
ATOM 743 N N . ASN A 1 94 ? 1.854 -9.724 -19.774 1.00 46.78 94 ASN A N 1
ATOM 744 C CA . ASN A 1 94 ? 0.638 -10.525 -19.861 1.00 46.78 94 ASN A CA 1
ATOM 745 C C . ASN A 1 94 ? -0.567 -9.689 -19.408 1.00 46.78 94 ASN A C 1
ATOM 747 O O . ASN A 1 94 ? -0.542 -9.104 -18.324 1.00 46.78 94 ASN A O 1
ATOM 751 N N . ILE A 1 95 ? -1.568 -9.573 -20.280 1.00 50.12 95 ILE A N 1
ATOM 752 C CA . ILE A 1 95 ? -2.634 -8.569 -20.185 1.00 50.12 95 ILE A CA 1
ATOM 753 C C . ILE A 1 95 ? -3.855 -9.055 -19.398 1.00 50.12 95 ILE A C 1
ATOM 755 O O . ILE A 1 95 ? -4.654 -8.228 -18.994 1.00 50.12 95 ILE A O 1
ATOM 759 N N . GLU A 1 96 ? -3.996 -10.351 -19.122 1.00 47.72 96 GLU A N 1
ATOM 760 C CA . GLU A 1 96 ? -5.241 -10.940 -18.590 1.00 47.72 96 GLU A CA 1
ATOM 761 C C . GLU A 1 96 ? -5.657 -10.375 -17.220 1.00 47.72 96 GLU A C 1
ATOM 763 O O . GLU A 1 96 ? -6.726 -9.788 -17.106 1.00 47.72 96 GLU A O 1
ATOM 768 N N . THR A 1 97 ? -4.780 -10.393 -16.206 1.00 49.75 97 THR A N 1
ATOM 769 C CA . THR A 1 97 ? -5.097 -9.842 -14.861 1.00 49.75 97 THR A CA 1
ATOM 770 C C . THR A 1 97 ? -5.309 -8.328 -14.868 1.00 49.75 97 THR A C 1
ATOM 772 O O . THR A 1 97 ? -5.872 -7.740 -13.951 1.00 49.75 97 THR A O 1
ATOM 775 N N . THR A 1 98 ? -4.774 -7.682 -15.897 1.00 52.66 98 THR A N 1
ATOM 776 C CA . THR A 1 98 ? -4.892 -6.249 -16.124 1.00 52.66 98 THR A CA 1
ATOM 777 C C . THR A 1 98 ? -6.301 -6.050 -16.675 1.00 52.66 98 THR A C 1
ATOM 779 O O . THR A 1 98 ? -7.121 -5.435 -16.003 1.00 52.66 98 THR A O 1
ATOM 782 N N . MET A 1 99 ? -6.621 -6.674 -17.812 1.00 53.91 99 MET A N 1
ATOM 783 C CA . MET A 1 99 ? -7.842 -6.518 -18.602 1.00 53.91 99 MET A CA 1
ATOM 784 C C . MET A 1 99 ? -9.142 -6.760 -17.831 1.00 53.91 99 MET A C 1
ATOM 786 O O . MET A 1 99 ? -10.064 -5.979 -18.034 1.00 53.91 99 MET A O 1
ATOM 790 N N . ASP A 1 100 ? -9.201 -7.734 -16.918 1.00 54.84 100 ASP A N 1
ATOM 791 C CA . ASP A 1 100 ? -10.401 -7.980 -16.097 1.00 54.84 100 ASP A CA 1
ATOM 792 C C . ASP A 1 100 ? -10.753 -6.772 -15.208 1.00 54.84 100 ASP A C 1
ATOM 794 O O . ASP A 1 100 ? -11.914 -6.379 -15.108 1.00 54.84 100 ASP A O 1
ATOM 798 N N . ILE A 1 101 ? -9.738 -6.098 -14.655 1.00 56.12 101 ILE A N 1
ATOM 799 C CA . ILE A 1 101 ? -9.903 -4.888 -13.834 1.00 56.12 101 ILE A CA 1
ATOM 800 C C . ILE A 1 101 ? -10.280 -3.683 -14.704 1.00 56.12 101 ILE A C 1
ATOM 802 O O . ILE A 1 101 ? -11.086 -2.850 -14.292 1.00 56.12 101 ILE A O 1
ATOM 806 N N . TYR A 1 102 ? -9.733 -3.577 -15.925 1.00 55.72 102 TYR A N 1
ATOM 807 C CA . TYR A 1 102 ? -10.126 -2.498 -16.845 1.00 55.72 102 TYR A CA 1
ATOM 808 C C . TYR A 1 102 ? -11.524 -2.715 -17.399 1.00 55.72 102 TYR A C 1
ATOM 810 O O . TYR A 1 102 ? -12.225 -1.731 -17.593 1.00 55.72 102 TYR A O 1
ATOM 818 N N . ALA A 1 103 ? -11.935 -3.953 -17.679 1.00 54.81 103 ALA A N 1
ATOM 819 C CA . ALA A 1 103 ? -13.269 -4.255 -18.175 1.00 54.81 103 ALA A CA 1
ATOM 820 C C . ALA A 1 103 ? -14.322 -3.827 -17.148 1.00 54.81 103 ALA A C 1
ATOM 822 O O . ALA A 1 103 ? -15.242 -3.106 -17.514 1.00 54.81 103 ALA A O 1
ATOM 823 N N . GLU A 1 104 ? -14.121 -4.149 -15.867 1.00 57.12 104 GLU A N 1
ATOM 824 C CA . GLU A 1 104 ? -14.992 -3.698 -14.774 1.00 57.12 104 GLU A CA 1
ATOM 825 C C . GLU A 1 104 ? -14.967 -2.165 -14.627 1.00 57.12 104 GLU A C 1
ATOM 827 O O . GLU A 1 104 ? -16.016 -1.533 -14.711 1.00 57.12 104 GLU A O 1
ATOM 832 N N . ALA A 1 105 ? -13.784 -1.534 -14.577 1.00 54.69 105 ALA A N 1
ATOM 833 C CA . ALA A 1 105 ? -13.670 -0.074 -14.467 1.00 54.69 105 ALA A CA 1
ATOM 834 C C . ALA A 1 105 ? -14.244 0.692 -15.679 1.00 54.69 105 ALA A C 1
ATOM 836 O O . ALA A 1 105 ? -14.675 1.839 -15.546 1.00 54.69 105 ALA A O 1
ATOM 837 N N . THR A 1 106 ? -14.227 0.092 -16.876 1.00 53.62 106 THR A N 1
ATOM 838 C CA . THR A 1 106 ? -14.766 0.691 -18.110 1.00 53.62 106 THR A CA 1
ATOM 839 C C . THR A 1 106 ? -16.271 0.447 -18.239 1.00 53.62 106 THR A C 1
ATOM 841 O O . THR A 1 106 ? -16.974 1.321 -18.745 1.00 53.62 106 THR A O 1
ATOM 844 N N . GLU A 1 107 ? -16.778 -0.697 -17.772 1.00 51.94 107 GLU A N 1
ATOM 845 C CA . GLU A 1 107 ? -18.212 -1.011 -17.762 1.00 51.94 107 GLU A CA 1
ATOM 846 C C . GLU A 1 107 ? -18.944 -0.218 -16.664 1.00 51.94 107 GLU A C 1
ATOM 848 O O . GLU A 1 107 ? -19.966 0.403 -16.950 1.00 51.94 107 GLU A O 1
ATOM 853 N N . GLU A 1 108 ? -18.342 -0.057 -15.478 1.00 51.41 108 GLU A N 1
ATOM 854 C CA . GLU A 1 108 ? -18.806 0.881 -14.441 1.00 51.41 108 GLU A CA 1
ATOM 855 C C . GLU A 1 108 ? -18.835 2.333 -14.963 1.00 51.41 108 GLU A C 1
ATOM 857 O O . GLU A 1 108 ? -19.800 3.062 -14.728 1.00 51.41 108 GLU A O 1
ATOM 862 N N . LYS A 1 109 ? -17.841 2.753 -15.767 1.00 48.97 109 LYS A N 1
ATOM 863 C CA . LYS A 1 109 ? -17.810 4.101 -16.378 1.00 48.97 109 LYS A CA 1
ATOM 864 C C . LYS A 1 109 ? -18.849 4.307 -17.488 1.00 48.97 109 LYS A C 1
ATOM 866 O O . LYS A 1 109 ? -19.278 5.441 -17.719 1.00 48.97 109 LYS A O 1
ATOM 871 N N . LYS A 1 110 ? -19.239 3.253 -18.218 1.00 42.75 110 LYS A N 1
ATOM 872 C CA . LYS A 1 110 ? -20.332 3.345 -19.203 1.00 42.75 110 LYS A CA 1
ATOM 873 C C . LYS A 1 110 ? -21.666 3.595 -18.501 1.00 42.75 110 LYS A C 1
ATOM 875 O O . LYS A 1 110 ? -22.436 4.419 -18.990 1.00 42.75 110 LYS A O 1
ATOM 880 N N . GLN A 1 111 ? -21.892 2.981 -17.337 1.00 41.16 111 GLN A N 1
ATOM 881 C CA . GLN A 1 111 ? -23.027 3.305 -16.467 1.00 41.16 111 GLN A CA 1
ATOM 882 C C . GLN A 1 111 ? -22.907 4.714 -15.845 1.00 41.16 111 GLN A C 1
ATOM 884 O O . GLN A 1 111 ? -23.887 5.454 -15.842 1.00 41.16 111 GLN A O 1
ATOM 889 N N . GLU A 1 112 ? -21.711 5.159 -15.426 1.00 41.50 112 GLU A N 1
ATOM 890 C CA . GLU A 1 112 ? -21.488 6.524 -14.887 1.00 41.50 112 GLU A CA 1
ATOM 891 C C . GLU A 1 112 ? -21.781 7.643 -15.903 1.00 41.50 112 GLU A C 1
ATOM 893 O O . GLU A 1 112 ? -22.065 8.773 -15.509 1.00 41.50 112 GLU A O 1
ATOM 898 N N . THR A 1 113 ? -21.747 7.359 -17.213 1.00 39.12 113 THR A N 1
ATOM 899 C CA . THR A 1 113 ? -22.140 8.361 -18.224 1.00 39.12 113 THR A CA 1
ATOM 900 C C . THR A 1 113 ? -23.662 8.581 -18.254 1.00 39.12 113 THR A C 1
ATOM 902 O O . THR A 1 113 ? -24.113 9.605 -18.762 1.00 39.12 113 THR A O 1
ATOM 905 N N . PHE A 1 114 ? -24.446 7.662 -17.675 1.00 34.88 114 PHE A N 1
ATOM 906 C CA . PHE A 1 114 ? -25.901 7.766 -17.525 1.00 34.88 114 PHE A CA 1
ATOM 907 C C . PHE A 1 114 ? -26.359 8.068 -16.086 1.00 34.88 114 PHE A C 1
ATOM 909 O O . PHE A 1 114 ? -27.423 8.658 -15.913 1.00 34.88 114 PHE A O 1
ATOM 916 N N . GLU A 1 115 ? -25.569 7.745 -15.059 1.00 36.00 115 GLU A N 1
ATOM 917 C CA . GLU A 1 115 ? -25.981 7.836 -13.648 1.00 36.00 115 GLU A CA 1
ATOM 918 C C . GLU A 1 115 ? -25.056 8.723 -12.800 1.00 36.00 115 GLU A C 1
ATOM 920 O O . GLU A 1 115 ? -24.587 8.341 -11.730 1.00 36.00 115 GLU A O 1
ATOM 925 N N . GLY A 1 116 ? -24.827 9.966 -13.221 1.00 36.19 116 GLY A N 1
ATOM 926 C CA . GLY A 1 116 ? -24.224 10.999 -12.368 1.00 36.19 116 GLY A CA 1
ATOM 927 C C . GLY A 1 116 ? -25.072 11.410 -11.146 1.00 36.19 116 GLY A C 1
ATOM 928 O O . GLY A 1 116 ? -25.063 12.587 -10.799 1.00 36.19 116 GLY A O 1
ATOM 929 N N . LEU A 1 117 ? -25.849 10.512 -10.518 1.00 31.08 117 LEU A N 1
ATOM 930 C CA . LEU A 1 117 ? -26.960 10.908 -9.639 1.00 31.08 117 LEU A CA 1
ATOM 931 C C . LEU A 1 117 ? -27.247 10.083 -8.368 1.00 31.08 117 LEU A C 1
ATOM 933 O O . LEU A 1 117 ? -28.202 10.448 -7.687 1.00 31.08 117 LEU A O 1
ATOM 937 N N . ALA A 1 118 ? -26.480 9.062 -7.958 1.00 29.84 118 ALA A N 1
ATOM 938 C CA . ALA A 1 118 ? -26.681 8.482 -6.615 1.00 29.84 118 ALA A CA 1
ATOM 939 C C . ALA A 1 118 ? -25.546 7.564 -6.110 1.00 29.84 118 ALA A C 1
ATOM 941 O O . ALA A 1 118 ? -25.256 6.536 -6.701 1.00 29.84 118 ALA A O 1
ATOM 942 N N . SER A 1 119 ? -25.047 7.850 -4.903 1.00 26.80 119 SER A N 1
ATOM 943 C CA . SER A 1 119 ? -24.543 6.856 -3.933 1.00 26.80 119 SER A CA 1
ATOM 944 C C . SER A 1 119 ? -23.179 6.179 -4.195 1.00 26.80 119 SER A C 1
ATOM 946 O O . SER A 1 119 ? -23.042 5.020 -4.578 1.00 26.80 119 SER A O 1
ATOM 948 N N . TRP A 1 120 ? -22.130 6.931 -3.869 1.00 30.05 120 TRP A N 1
ATOM 949 C CA . TRP A 1 120 ? -20.716 6.550 -3.847 1.00 30.05 120 TRP A CA 1
ATOM 950 C C . TRP A 1 120 ? -20.387 5.654 -2.624 1.00 30.05 120 TRP A C 1
ATOM 952 O O . TRP A 1 120 ? -19.920 6.144 -1.597 1.00 30.05 120 TRP A O 1
ATOM 962 N N . THR A 1 121 ? -20.684 4.344 -2.653 1.00 26.83 121 THR A N 1
ATOM 963 C CA . THR A 1 121 ? -20.378 3.448 -1.496 1.00 26.83 121 THR A CA 1
ATOM 964 C C . THR A 1 121 ? -19.901 2.024 -1.846 1.00 26.83 121 THR A C 1
ATOM 966 O O . THR A 1 121 ? -19.627 1.236 -0.948 1.00 26.83 121 THR A O 1
ATOM 969 N N . ILE A 1 122 ? -19.733 1.635 -3.116 1.00 34.12 122 ILE A N 1
ATOM 970 C CA . ILE A 1 122 ? -19.655 0.190 -3.447 1.00 34.12 122 ILE A CA 1
ATOM 971 C C . ILE A 1 122 ? -18.229 -0.364 -3.679 1.00 34.12 122 ILE A C 1
ATOM 973 O O . ILE A 1 122 ? -18.015 -1.568 -3.550 1.00 34.12 122 ILE A O 1
ATOM 977 N N . CYS A 1 123 ? -17.205 0.463 -3.905 1.00 35.38 123 CYS A N 1
ATOM 978 C CA . CYS A 1 123 ? -15.925 -0.050 -4.429 1.00 35.38 123 CYS A CA 1
ATOM 979 C C . CYS A 1 123 ? -15.059 -0.877 -3.436 1.00 35.38 123 CYS A C 1
ATOM 981 O O . CYS A 1 123 ? -14.116 -1.546 -3.847 1.00 35.38 123 CYS A O 1
ATOM 983 N N . PHE A 1 124 ? -15.371 -0.907 -2.132 1.00 33.19 124 PHE A N 1
ATOM 984 C CA . PHE A 1 124 ? -14.529 -1.594 -1.130 1.00 33.19 124 PHE A CA 1
ATOM 985 C C . PHE A 1 124 ? -14.913 -3.050 -0.800 1.00 33.19 124 PHE A C 1
ATOM 987 O O . PHE A 1 124 ? -14.182 -3.715 -0.069 1.00 33.19 124 PHE A O 1
ATOM 994 N N . ARG A 1 125 ? -16.035 -3.590 -1.301 1.00 28.17 125 ARG A N 1
ATOM 995 C CA . ARG A 1 125 ? -16.624 -4.821 -0.724 1.00 28.17 125 ARG A CA 1
ATOM 996 C C . ARG A 1 125 ? -16.321 -6.145 -1.444 1.00 28.17 125 ARG A C 1
ATOM 998 O O . ARG A 1 125 ? -16.901 -7.161 -1.072 1.00 28.17 125 ARG A O 1
ATOM 1005 N N . LYS A 1 126 ? -15.428 -6.195 -2.439 1.00 32.56 126 LYS A N 1
ATOM 1006 C CA . LYS A 1 126 ? -15.289 -7.408 -3.279 1.00 32.56 126 LYS A CA 1
ATOM 1007 C C . LYS A 1 126 ? -13.906 -8.053 -3.377 1.00 32.56 126 LYS A C 1
ATOM 1009 O O . LYS A 1 126 ? -13.725 -8.939 -4.202 1.00 32.56 126 LYS A O 1
ATOM 1014 N N . TRP A 1 127 ? -12.967 -7.710 -2.498 1.00 33.75 127 TRP A N 1
ATOM 1015 C CA . TRP A 1 127 ? -11.692 -8.433 -2.398 1.00 33.75 127 TRP A CA 1
ATOM 1016 C C . TRP A 1 127 ? -11.676 -9.302 -1.142 1.00 33.75 127 TRP A C 1
ATOM 1018 O O . TRP A 1 127 ? -11.022 -8.999 -0.152 1.00 33.75 127 TRP A O 1
ATOM 1028 N N . GLY A 1 128 ? -12.474 -10.370 -1.177 1.00 32.50 128 GLY A N 1
ATOM 1029 C CA . GLY A 1 128 ? -12.363 -11.477 -0.237 1.00 32.50 128 GLY A CA 1
ATOM 1030 C C . GLY A 1 128 ? -11.264 -12.431 -0.687 1.00 32.50 128 GLY A C 1
ATOM 1031 O O . GLY A 1 128 ? -11.580 -13.402 -1.367 1.00 32.50 128 GLY A O 1
ATOM 1032 N N . ILE A 1 129 ? -10.014 -12.127 -0.316 1.00 32.16 129 ILE A N 1
ATOM 1033 C CA . ILE A 1 129 ? -8.895 -13.065 -0.098 1.00 32.16 129 ILE A CA 1
ATOM 1034 C C . ILE A 1 129 ? -7.991 -12.464 0.982 1.00 32.16 129 ILE A C 1
ATOM 1036 O O . ILE A 1 129 ? -7.599 -11.288 0.816 1.00 32.16 129 ILE A O 1
#

Secondary structure (DSSP, 8-state):
---PPP---BTTB---S---TTSSPPPHHHHHHHHHHHHHHHHHHHHHHHHHHTS---PPPP--HHHHHHHHHHHHHHH---HHHHHHHHT-S--HHHHHHHHHHHHHHHHHTT-TTS----TTS----

Sequence (129 aa):
MFGGLNEQIIDGMSGFVFQNADGRVPNPQTVNRTIKRIVETYNSEELLNAAKEKRDPELIPNFSCHVLRHTFATRLCEAKRNLKVIQSVMGHRNIETTMDIYAEATEEKKQETFEGLASWTICFRKWGI

Foldseek 3Di:
DDDDFQQDQDPNDGRDPDADPVSHDDDQVVQLVVQQVVQVVVQVVQVVVCVVVVHDGDHDDRDGPVVVLLVVLLVCCVVDVDPVVSCVVSVDPDCVVVVVSVVVSVVVVVVCVVPVDDDDDPPPPPPDD

Organism: NCBI:txi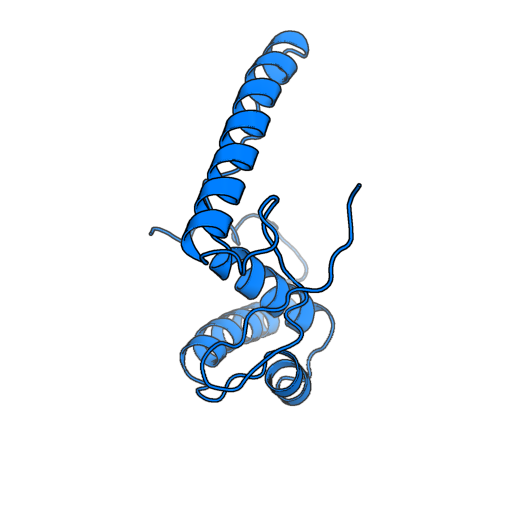d1526

InterPro domains:
  IPR002104 Integrase, catalytic domain [PF00589] (13-107)
  IPR002104 Integrase, catalytic domain [PS51898] (1-115)
  IPR011010 DNA breaking-rejoining enzyme, catalytic core [SSF56349] (11-113)
  IPR013762 Integrase-like, catalytic domain superfamily [G3DSA:1.10.443.10] (5-119)